Protein AF-B8CJB1-F1 (afdb_monomer)

Solvent-accessible surface area (backbone atoms only — not comparable to full-atom values): 6308 Å² total; per-residue (Å²): 141,87,83,84,81,81,77,76,82,80,87,69,76,89,64,85,73,76,79,70,68,56,62,57,68,51,48,69,71,49,52,69,67,51,44,27,41,4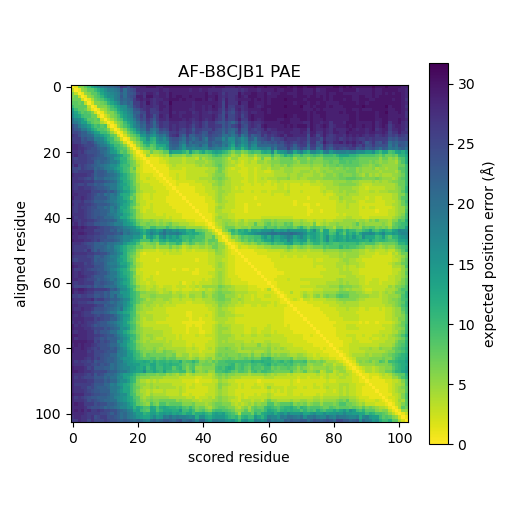9,49,38,50,38,74,76,41,99,63,58,93,52,35,24,40,42,39,52,50,35,54,74,67,56,39,78,79,31,67,66,33,51,49,48,20,50,59,47,35,55,55,49,25,70,74,68,74,55,83,75,74,53,72,68,57,46,47,55,63,29,31,87,76,62,117

Mean predicted aligned error: 11.1 Å

Organism: Shewanella piezotolerans (strain WP3 / JCM 13877) (NCBI:txid225849)

Structure (mmCIF, N/CA/C/O backbone):
data_AF-B8CJB1-F1
#
_entry.id   AF-B8CJB1-F1
#
loop_
_atom_site.group_PDB
_atom_site.id
_atom_site.type_symbol
_atom_site.label_atom_id
_atom_site.label_alt_id
_atom_site.label_comp_id
_atom_site.label_asym_id
_atom_site.label_entity_id
_atom_site.label_seq_id
_atom_site.pdbx_PDB_ins_code
_atom_site.Cartn_x
_atom_site.Cartn_y
_atom_site.Cartn_z
_atom_site.occupancy
_atom_site.B_iso_or_equiv
_atom_site.auth_seq_id
_atom_site.auth_comp_id
_atom_site.auth_asym_id
_atom_site.auth_atom_id
_atom_site.pdbx_PDB_model_num
ATOM 1 N N . MET A 1 1 ? 47.772 46.752 -5.021 1.00 37.00 1 MET A N 1
ATOM 2 C CA . MET A 1 1 ? 47.141 45.664 -5.798 1.00 37.00 1 MET A CA 1
ATOM 3 C C . MET A 1 1 ? 46.054 45.055 -4.927 1.00 37.00 1 MET A C 1
ATOM 5 O O . MET A 1 1 ? 46.363 44.582 -3.844 1.00 37.00 1 MET A O 1
ATOM 9 N N . LYS A 1 2 ? 44.786 45.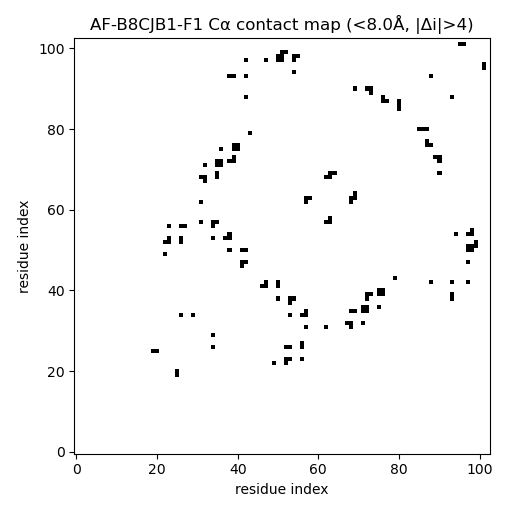195 -5.322 1.00 42.59 2 LYS A N 1
ATOM 10 C CA . LYS A 1 2 ? 43.617 44.693 -4.589 1.00 42.59 2 LYS A CA 1
ATOM 11 C C . LYS A 1 2 ? 42.864 43.755 -5.522 1.00 42.59 2 LYS A C 1
ATOM 13 O O . LYS A 1 2 ? 42.309 44.221 -6.508 1.00 42.59 2 LYS A O 1
ATOM 18 N N . ILE A 1 3 ? 42.846 42.468 -5.200 1.00 52.09 3 ILE A N 1
ATOM 19 C CA . ILE A 1 3 ? 41.841 41.533 -5.705 1.00 52.09 3 ILE A CA 1
ATOM 20 C C . ILE A 1 3 ? 41.300 40.830 -4.465 1.00 52.09 3 ILE A C 1
ATOM 22 O O . ILE A 1 3 ? 41.930 39.939 -3.905 1.00 52.09 3 ILE A O 1
ATOM 26 N N . ILE 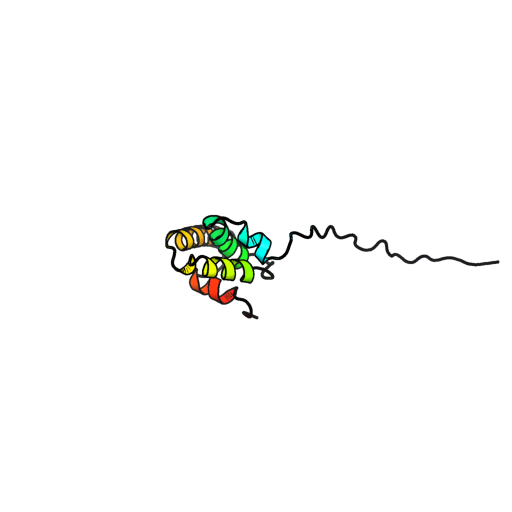A 1 4 ? 40.170 41.337 -3.980 1.00 56.31 4 ILE A N 1
ATOM 27 C CA . ILE A 1 4 ? 39.377 40.699 -2.935 1.00 56.31 4 ILE A CA 1
ATOM 28 C C . ILE A 1 4 ? 38.565 39.623 -3.659 1.00 56.31 4 ILE A C 1
ATOM 30 O O . ILE A 1 4 ? 37.568 39.929 -4.309 1.00 56.31 4 ILE A O 1
ATOM 34 N N . ALA A 1 5 ? 39.023 38.375 -3.596 1.00 51.25 5 ALA A N 1
ATOM 35 C CA . ALA A 1 5 ? 38.252 37.230 -4.054 1.00 51.25 5 ALA A CA 1
ATOM 36 C C . ALA A 1 5 ? 37.180 36.912 -2.999 1.00 51.25 5 ALA A C 1
ATOM 38 O O . ALA A 1 5 ? 37.411 36.139 -2.072 1.00 51.25 5 ALA A O 1
ATOM 39 N N . ILE A 1 6 ? 36.012 37.549 -3.111 1.00 53.62 6 ILE A N 1
ATOM 40 C CA . ILE A 1 6 ? 34.801 37.098 -2.417 1.00 53.62 6 ILE A CA 1
ATOM 41 C C . ILE A 1 6 ? 34.302 35.893 -3.208 1.00 53.62 6 ILE A C 1
ATOM 43 O O . ILE A 1 6 ? 33.594 36.040 -4.198 1.00 53.62 6 ILE A O 1
ATOM 47 N N . LEU A 1 7 ? 34.753 34.708 -2.806 1.00 50.31 7 LEU A N 1
ATOM 48 C CA . LEU A 1 7 ? 34.222 33.424 -3.244 1.00 50.31 7 LEU A CA 1
ATOM 49 C C . LEU A 1 7 ? 32.814 33.294 -2.626 1.00 50.31 7 LEU A C 1
ATOM 51 O O . LEU A 1 7 ? 32.721 33.145 -1.403 1.00 50.31 7 LEU A O 1
ATOM 55 N N . PRO A 1 8 ? 31.704 33.398 -3.380 1.00 46.81 8 PRO A N 1
ATOM 56 C CA . PRO A 1 8 ? 30.399 33.224 -2.778 1.00 46.81 8 PRO A CA 1
ATOM 57 C C . PRO A 1 8 ? 30.122 31.723 -2.673 1.00 46.81 8 PRO A C 1
ATOM 59 O O . PRO A 1 8 ? 30.051 31.017 -3.673 1.00 46.81 8 PRO A O 1
ATOM 62 N N . LEU A 1 9 ? 30.000 31.245 -1.435 1.00 48.94 9 LEU A N 1
ATOM 63 C CA . LEU A 1 9 ? 28.894 30.389 -0.993 1.00 48.94 9 LEU A CA 1
ATOM 64 C C . LEU A 1 9 ? 28.318 29.393 -2.026 1.00 48.94 9 LEU A C 1
ATOM 66 O O . LEU A 1 9 ? 27.122 29.392 -2.298 1.00 48.94 9 LEU A O 1
ATOM 70 N N . LEU A 1 10 ? 29.140 28.473 -2.529 1.00 50.66 10 LEU A N 1
ATOM 71 C CA . LEU A 1 10 ? 28.674 27.224 -3.155 1.00 50.66 10 LEU A CA 1
ATOM 72 C C . LEU A 1 10 ? 28.908 26.015 -2.234 1.00 50.66 10 LEU A C 1
ATOM 74 O O . LEU A 1 10 ? 29.074 24.888 -2.679 1.00 50.66 10 LEU A O 1
ATOM 78 N N . LEU A 1 11 ? 28.885 26.251 -0.919 1.00 49.88 11 LEU A N 1
ATOM 79 C CA . LEU A 1 11 ? 28.723 25.220 0.115 1.00 49.88 11 LEU A CA 1
ATOM 80 C C . LEU A 1 11 ? 27.240 25.091 0.505 1.00 49.88 11 LEU A C 1
ATOM 82 O O . LEU A 1 11 ? 26.891 24.988 1.678 1.00 49.88 11 LEU A O 1
ATOM 86 N N . GLY A 1 12 ? 26.351 25.168 -0.483 1.00 46.84 12 GLY A N 1
ATOM 87 C CA . GLY A 1 12 ? 24.917 25.004 -0.302 1.00 46.84 12 GLY A CA 1
ATOM 88 C C . GLY A 1 12 ? 24.483 23.636 -0.805 1.00 46.84 12 GLY A C 1
ATOM 89 O O . GLY A 1 12 ? 24.450 23.417 -2.008 1.00 46.84 12 GLY A O 1
ATOM 90 N N . LEU A 1 13 ? 24.092 22.763 0.125 1.00 47.66 13 LEU A N 1
ATOM 91 C CA . LEU A 1 13 ? 23.230 21.606 -0.127 1.00 47.66 13 LEU A CA 1
ATOM 92 C C . LEU A 1 13 ? 23.880 20.445 -0.901 1.00 47.66 13 LEU A C 1
ATOM 94 O O . LEU A 1 13 ? 23.331 19.952 -1.881 1.00 47.66 13 LEU A O 1
ATOM 98 N N . SER A 1 14 ? 24.954 19.866 -0.353 1.00 42.53 14 SER A N 1
ATOM 99 C CA . SER A 1 14 ? 25.134 18.408 -0.468 1.00 42.53 14 SER A CA 1
ATOM 100 C C . SER A 1 14 ? 24.049 17.729 0.377 1.00 42.53 14 SER A C 1
ATOM 102 O O . SER A 1 14 ? 24.319 17.137 1.422 1.00 42.53 14 SER A O 1
ATOM 104 N N . ALA A 1 15 ? 22.789 17.889 -0.029 1.00 47.38 15 ALA A N 1
ATOM 105 C CA . ALA A 1 15 ? 21.716 17.050 0.451 1.00 47.38 15 ALA A CA 1
ATOM 106 C C . ALA A 1 15 ? 22.110 15.619 0.090 1.00 47.38 15 ALA A C 1
ATOM 108 O O . ALA A 1 15 ? 22.367 15.321 -1.077 1.00 47.38 15 ALA A O 1
ATOM 109 N N . CYS A 1 16 ? 22.196 14.761 1.102 1.00 46.84 16 CYS A N 1
ATOM 110 C CA . CYS A 1 16 ? 22.279 13.318 0.964 1.00 46.84 16 CYS A CA 1
ATOM 111 C C . CYS A 1 16 ? 21.053 12.830 0.183 1.00 46.84 16 CYS A C 1
ATOM 113 O O . CYS A 1 16 ? 20.084 12.343 0.761 1.00 46.84 16 CYS A O 1
ATOM 115 N N . THR A 1 17 ? 21.060 12.990 -1.135 1.00 48.16 17 THR A N 1
ATOM 116 C CA . THR A 1 17 ? 20.140 12.298 -2.018 1.00 48.16 17 THR A CA 1
ATOM 117 C C . THR A 1 17 ? 20.675 10.879 -2.085 1.00 48.16 17 THR A C 1
ATOM 119 O O . THR A 1 17 ? 21.478 10.516 -2.938 1.00 48.16 17 THR A O 1
ATOM 122 N N . VAL A 1 18 ? 20.302 10.074 -1.088 1.00 48.16 18 VAL A N 1
ATOM 123 C CA . VAL A 1 18 ? 20.388 8.622 -1.208 1.00 48.16 18 VAL A CA 1
ATOM 124 C C . VAL A 1 18 ? 19.497 8.293 -2.400 1.00 48.16 18 VAL A C 1
ATOM 126 O O . VAL A 1 18 ? 18.274 8.248 -2.275 1.00 48.16 18 VAL A O 1
ATOM 129 N N . PHE A 1 19 ? 20.113 8.192 -3.577 1.00 47.88 19 PHE A N 1
ATOM 130 C CA . PHE A 1 19 ? 19.454 7.863 -4.827 1.00 47.88 19 PHE A CA 1
ATOM 131 C C . PHE A 1 19 ? 19.020 6.403 -4.706 1.00 47.88 19 PHE A C 1
ATOM 133 O O . PHE A 1 19 ? 19.765 5.470 -4.992 1.00 47.88 19 PHE A O 1
ATOM 140 N N . LEU A 1 20 ? 17.836 6.206 -4.135 1.00 54.62 20 LEU A N 1
ATOM 141 C CA . LEU A 1 20 ? 17.236 4.910 -3.843 1.00 54.62 20 LEU A CA 1
ATOM 142 C C . LEU A 1 20 ? 16.662 4.273 -5.122 1.00 54.62 20 LEU A C 1
ATOM 144 O O . LEU A 1 20 ? 15.591 3.700 -5.053 1.00 54.62 20 LEU A O 1
ATOM 148 N N . GLY A 1 21 ? 17.339 4.357 -6.270 1.00 64.19 21 GLY A N 1
ATOM 149 C CA . GLY A 1 21 ? 16.851 3.820 -7.551 1.00 64.19 21 GLY A CA 1
ATOM 150 C C . GLY A 1 21 ? 15.514 4.409 -8.022 1.00 64.19 21 GLY A C 1
ATOM 151 O O . GLY A 1 21 ? 14.890 5.228 -7.336 1.00 64.19 21 GLY A O 1
ATOM 152 N N . ASP A 1 22 ? 15.072 3.989 -9.205 1.00 78.56 22 ASP A N 1
ATOM 153 C CA . ASP A 1 22 ? 13.779 4.414 -9.742 1.00 78.56 22 ASP A CA 1
ATOM 154 C C . ASP A 1 22 ? 12.622 3.812 -8.915 1.00 78.56 22 ASP A C 1
ATOM 156 O O . ASP A 1 22 ? 12.753 2.699 -8.389 1.00 78.56 22 ASP A O 1
ATOM 160 N N . PRO A 1 23 ? 11.476 4.510 -8.764 1.00 80.25 23 PRO A N 1
ATOM 161 C CA . PRO A 1 23 ? 10.344 4.039 -7.960 1.00 80.25 23 PRO A CA 1
ATOM 162 C C . PRO A 1 23 ? 9.922 2.598 -8.272 1.00 80.25 23 PRO A C 1
ATOM 164 O O . PRO A 1 23 ? 9.722 1.812 -7.346 1.00 80.25 23 PRO A O 1
ATOM 167 N N . ASP A 1 24 ? 9.886 2.231 -9.552 1.00 81.25 24 ASP A N 1
ATOM 168 C CA . ASP A 1 24 ? 9.510 0.889 -10.007 1.00 81.25 24 ASP A CA 1
ATOM 169 C C . ASP A 1 24 ? 10.494 -0.183 -9.509 1.00 81.25 24 ASP A C 1
ATOM 171 O O . ASP A 1 24 ? 10.082 -1.241 -9.033 1.00 81.25 24 ASP A O 1
ATOM 175 N N . GLU A 1 25 ? 11.801 0.100 -9.516 1.00 82.19 25 GLU A N 1
ATOM 176 C CA . GLU A 1 25 ? 12.828 -0.832 -9.028 1.00 82.19 25 GLU A CA 1
ATOM 177 C C . GLU A 1 25 ? 12.746 -1.062 -7.518 1.00 82.19 25 GLU A C 1
ATOM 179 O O . GLU A 1 25 ? 13.134 -2.121 -7.012 1.00 82.19 25 GLU A O 1
ATOM 184 N N . ARG A 1 26 ? 12.279 -0.060 -6.769 1.00 81.56 26 ARG A N 1
ATOM 185 C CA . ARG A 1 26 ? 12.078 -0.186 -5.323 1.00 81.56 26 ARG A CA 1
ATOM 186 C C . ARG A 1 26 ? 10.873 -1.053 -5.026 1.00 81.56 26 ARG A C 1
ATOM 188 O O . ARG A 1 26 ? 10.969 -1.969 -4.214 1.00 81.56 26 ARG A O 1
ATOM 195 N N . VAL A 1 27 ? 9.760 -0.741 -5.677 1.00 86.81 27 VAL A N 1
ATOM 196 C CA . VAL A 1 27 ? 8.478 -1.400 -5.446 1.00 86.81 27 VAL A CA 1
ATOM 197 C C . VAL A 1 27 ? 8.535 -2.856 -5.919 1.00 86.81 27 VAL A C 1
ATOM 199 O O . VAL A 1 27 ? 8.039 -3.736 -5.221 1.00 86.81 27 VAL A O 1
ATOM 202 N N . ALA A 1 28 ? 9.258 -3.151 -7.004 1.00 85.25 28 ALA A N 1
ATOM 203 C CA . ALA A 1 28 ? 9.470 -4.518 -7.482 1.00 85.25 28 ALA A CA 1
ATOM 204 C C . ALA A 1 28 ? 10.143 -5.444 -6.447 1.00 85.25 28 ALA A C 1
ATOM 206 O O . ALA A 1 28 ? 9.932 -6.657 -6.472 1.00 85.25 28 ALA A O 1
ATOM 207 N N . LYS A 1 29 ? 10.937 -4.898 -5.516 1.00 87.44 29 LYS A N 1
ATOM 208 C CA . LYS A 1 29 ? 11.611 -5.684 -4.464 1.00 87.44 29 LYS A CA 1
ATOM 209 C C . LYS A 1 29 ? 10.685 -6.062 -3.312 1.00 87.44 29 LYS A C 1
ATOM 211 O O . LYS A 1 29 ? 11.028 -6.960 -2.546 1.00 87.44 29 LYS A O 1
ATOM 216 N N . PHE A 1 30 ? 9.553 -5.377 -3.168 1.00 88.69 30 PHE A N 1
ATOM 217 C CA . PHE A 1 30 ? 8.613 -5.653 -2.096 1.00 88.69 30 PHE A CA 1
ATOM 218 C C . PHE A 1 30 ? 7.884 -6.970 -2.317 1.00 88.69 30 PHE A C 1
ATOM 220 O O . PHE A 1 30 ? 7.573 -7.373 -3.442 1.00 88.69 30 PHE A O 1
ATOM 227 N N . LYS A 1 31 ? 7.602 -7.643 -1.206 1.00 91.50 31 LYS A N 1
ATOM 228 C CA . LYS A 1 31 ? 6.677 -8.776 -1.178 1.00 91.50 31 LYS A CA 1
ATOM 229 C C . LYS A 1 31 ? 5.239 -8.274 -1.268 1.00 91.50 31 LYS A C 1
ATOM 231 O O . LYS A 1 31 ? 4.951 -7.129 -0.931 1.00 91.50 31 LYS A O 1
ATOM 236 N N . ASP A 1 32 ? 4.323 -9.154 -1.643 1.00 91.31 32 ASP A N 1
ATOM 237 C CA . ASP A 1 32 ? 2.923 -8.784 -1.875 1.00 91.31 32 ASP A CA 1
ATOM 238 C C . ASP A 1 32 ? 2.279 -8.142 -0.635 1.00 91.31 32 ASP A C 1
ATOM 240 O O . ASP A 1 32 ? 1.676 -7.077 -0.727 1.00 91.31 32 ASP A O 1
ATOM 244 N N . PHE A 1 33 ? 2.515 -8.691 0.564 1.00 90.00 33 PHE A N 1
ATOM 245 C CA . PHE A 1 33 ? 2.017 -8.087 1.808 1.00 90.00 33 PHE A CA 1
ATOM 246 C C . PHE A 1 33 ? 2.600 -6.685 2.084 1.00 90.00 33 PHE A C 1
ATOM 248 O O . PHE A 1 33 ? 1.931 -5.832 2.679 1.00 90.00 33 PHE A O 1
ATOM 255 N N . GLU A 1 34 ? 3.851 -6.441 1.680 1.00 91.06 34 GLU A N 1
ATOM 256 C CA . GLU A 1 34 ? 4.540 -5.161 1.868 1.00 91.06 34 GLU A CA 1
ATOM 257 C C . GLU A 1 34 ? 3.956 -4.116 0.924 1.00 91.06 34 GLU A C 1
ATOM 259 O O . GLU A 1 34 ? 3.704 -2.998 1.363 1.00 91.06 34 GLU A O 1
ATOM 264 N N . LEU A 1 35 ? 3.637 -4.495 -0.319 1.00 90.75 35 LEU A N 1
ATOM 265 C CA . LEU A 1 35 ? 2.959 -3.626 -1.284 1.00 90.75 35 LEU A CA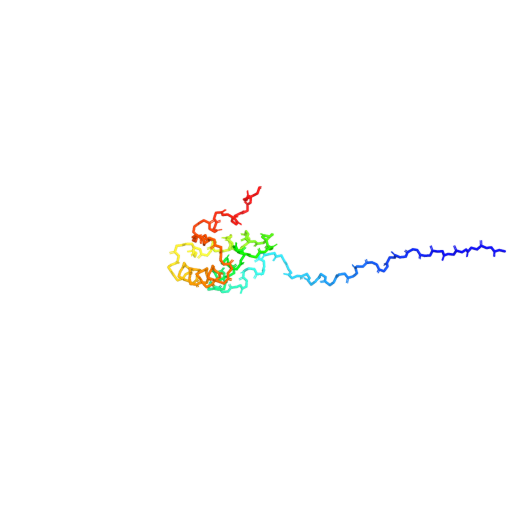 1
ATOM 266 C C . LEU A 1 35 ? 1.621 -3.118 -0.743 1.00 90.75 35 LEU A C 1
ATOM 268 O O . LEU A 1 35 ? 1.369 -1.914 -0.735 1.00 90.75 35 LEU A O 1
ATOM 272 N N . CYS A 1 36 ? 0.788 -4.017 -0.218 1.00 91.44 36 CYS A N 1
ATOM 273 C CA . CYS A 1 36 ? -0.537 -3.667 0.302 1.00 91.44 36 CYS A CA 1
ATOM 274 C C . CYS A 1 36 ? -0.448 -2.823 1.589 1.00 91.44 36 CYS A C 1
ATOM 276 O O . CYS A 1 36 ? -1.280 -1.945 1.831 1.00 91.44 36 CYS A O 1
ATOM 278 N N . THR A 1 37 ? 0.593 -3.039 2.401 1.00 91.00 37 THR A N 1
ATOM 279 C CA . THR A 1 37 ? 0.883 -2.214 3.586 1.00 91.00 37 THR A CA 1
ATOM 280 C C . THR A 1 37 ? 1.390 -0.825 3.196 1.00 91.00 37 THR A C 1
ATOM 282 O O . THR A 1 37 ? 0.950 0.174 3.767 1.00 91.00 37 THR A O 1
ATOM 285 N N . GLU A 1 38 ? 2.293 -0.741 2.219 1.00 89.75 38 GLU A N 1
ATOM 286 C CA . GLU A 1 38 ? 2.832 0.522 1.715 1.00 89.75 38 GLU A CA 1
ATOM 287 C C . GLU A 1 38 ? 1.750 1.352 1.027 1.00 89.75 38 GLU A C 1
ATOM 289 O O . GLU A 1 38 ? 1.709 2.562 1.243 1.00 89.75 38 GLU A O 1
ATOM 294 N N . LEU A 1 39 ? 0.816 0.730 0.297 1.00 89.81 39 LEU A N 1
ATOM 295 C CA . LEU A 1 39 ? -0.352 1.426 -0.250 1.00 89.81 39 LEU A CA 1
ATOM 296 C C . LEU A 1 39 ? -1.148 2.121 0.868 1.00 89.81 39 LEU A C 1
ATOM 298 O O . LEU A 1 39 ? -1.441 3.315 0.772 1.00 89.81 39 LEU A O 1
ATOM 302 N N . ALA A 1 40 ? -1.439 1.411 1.964 1.00 88.38 40 ALA A N 1
ATOM 303 C CA . ALA A 1 40 ? -2.129 1.982 3.121 1.00 88.38 40 ALA A CA 1
ATOM 304 C C . ALA A 1 40 ? -1.331 3.123 3.779 1.00 88.38 40 ALA A C 1
ATOM 306 O O . ALA A 1 40 ? -1.898 4.148 4.162 1.00 88.38 40 ALA A O 1
ATOM 307 N N . ASP A 1 41 ? -0.009 2.981 3.878 1.00 87.44 41 ASP A N 1
ATOM 308 C CA . ASP A 1 41 ? 0.860 4.014 4.443 1.00 87.44 41 ASP A CA 1
ATOM 309 C C . ASP A 1 41 ? 0.937 5.262 3.542 1.00 87.44 41 ASP A C 1
ATOM 311 O O . ASP A 1 41 ? 0.919 6.385 4.060 1.00 87.44 41 ASP A O 1
ATOM 315 N N . LYS A 1 42 ? 0.986 5.105 2.210 1.00 83.38 42 LYS A N 1
ATOM 316 C CA . LYS A 1 42 ? 0.984 6.229 1.251 1.00 83.38 42 LYS A CA 1
ATOM 317 C C . LYS A 1 42 ? -0.355 6.9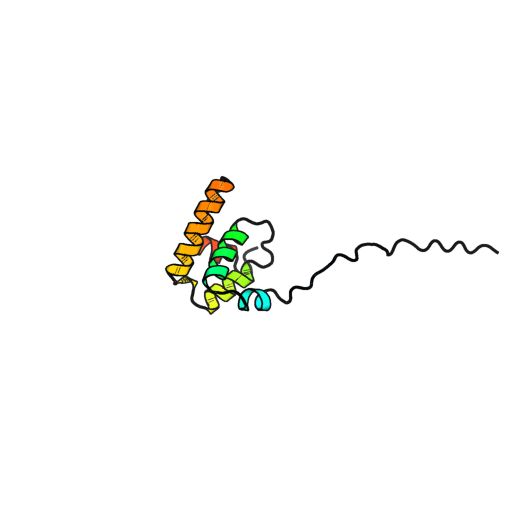33 1.155 1.00 83.38 42 LYS A C 1
ATOM 319 O O . LYS A 1 42 ? -0.370 8.136 0.930 1.00 83.38 42 LYS A O 1
ATOM 324 N N . THR A 1 43 ? -1.447 6.216 1.398 1.00 77.50 43 THR A N 1
ATOM 325 C CA . THR A 1 43 ? -2.794 6.796 1.468 1.00 77.50 43 THR A CA 1
ATOM 326 C C . THR A 1 43 ? -2.881 7.900 2.541 1.00 77.50 43 THR A C 1
ATOM 328 O O . THR A 1 43 ? -3.659 8.838 2.401 1.00 77.50 43 THR A O 1
ATOM 331 N N . PHE A 1 44 ? -2.050 7.838 3.596 1.00 70.69 44 PHE A N 1
ATOM 332 C CA . PHE A 1 44 ? -2.036 8.828 4.685 1.00 70.69 44 PHE A CA 1
ATOM 333 C C . PHE A 1 44 ? -0.772 9.701 4.786 1.00 70.69 44 PHE A C 1
ATOM 335 O O . PHE A 1 44 ? -0.807 10.726 5.470 1.00 70.69 44 PHE A O 1
ATOM 342 N N . LYS A 1 45 ? 0.365 9.323 4.182 1.00 66.44 45 LYS A N 1
ATOM 343 C CA . LYS A 1 45 ? 1.620 10.095 4.284 1.00 66.44 45 LYS A CA 1
ATOM 344 C C . LYS A 1 45 ? 1.773 11.144 3.178 1.00 66.44 45 LYS A C 1
ATOM 346 O O . LYS A 1 45 ? 1.536 10.877 2.011 1.00 66.44 45 LYS A O 1
ATOM 351 N N . TYR A 1 46 ? 2.354 12.285 3.560 1.00 51.59 46 TYR A N 1
ATOM 352 C CA . TYR A 1 46 ? 2.715 13.467 2.753 1.00 51.59 46 TYR A CA 1
ATOM 353 C C . TYR A 1 46 ? 3.709 13.251 1.580 1.00 51.59 46 TYR A C 1
ATOM 355 O O . TYR A 1 46 ? 4.200 14.226 1.022 1.00 51.59 46 TYR A O 1
ATOM 363 N N . HIS A 1 47 ? 4.004 12.012 1.169 1.00 55.12 47 HIS A N 1
ATOM 364 C CA . HIS A 1 47 ? 4.868 11.724 0.010 1.00 55.12 47 HIS A CA 1
ATOM 365 C C . HIS A 1 47 ? 4.119 10.892 -1.046 1.00 55.12 47 HIS A C 1
ATOM 367 O O . HIS A 1 47 ? 4.446 9.714 -1.232 1.00 55.12 47 HIS A O 1
ATOM 373 N N . PRO A 1 48 ? 3.114 11.480 -1.725 1.00 65.31 48 PRO A N 1
ATOM 374 C CA . PRO A 1 48 ? 2.320 10.810 -2.760 1.00 65.31 48 PRO A CA 1
ATOM 375 C C . PRO A 1 48 ? 3.103 10.552 -4.057 1.00 65.31 48 PRO A C 1
ATOM 377 O O . PRO A 1 48 ? 2.644 9.795 -4.904 1.00 65.31 48 PRO A O 1
ATOM 380 N N . GLU A 1 49 ? 4.298 11.133 -4.200 1.00 67.44 49 GLU A N 1
ATOM 381 C CA . GLU A 1 49 ? 5.088 11.200 -5.445 1.00 67.44 49 GLU A CA 1
ATOM 382 C C . GLU A 1 49 ? 5.410 9.842 -6.100 1.00 67.44 49 GLU A C 1
ATOM 384 O O . GLU A 1 49 ? 5.766 9.786 -7.271 1.00 67.44 49 GLU A O 1
ATOM 389 N N . TRP A 1 50 ? 5.255 8.744 -5.362 1.00 79.38 50 TRP A N 1
ATOM 390 C CA . TRP A 1 50 ? 5.557 7.369 -5.775 1.00 79.38 50 TRP A CA 1
ATOM 391 C C . TRP A 1 50 ? 4.450 6.371 -5.417 1.00 79.38 50 TRP A C 1
ATOM 393 O O . TRP A 1 50 ? 4.635 5.165 -5.565 1.00 79.38 50 TRP A O 1
ATOM 403 N N . ALA A 1 51 ? 3.292 6.851 -4.950 1.00 84.75 51 ALA A N 1
ATOM 404 C CA . ALA A 1 51 ? 2.155 5.981 -4.650 1.00 84.75 51 ALA A CA 1
ATOM 405 C C . ALA A 1 51 ? 1.641 5.264 -5.914 1.00 84.75 51 ALA A C 1
ATOM 407 O O . ALA A 1 51 ? 1.218 4.114 -5.840 1.00 84.75 51 ALA A O 1
ATOM 408 N N . TRP A 1 52 ? 1.786 5.903 -7.079 1.00 86.06 52 TRP A N 1
ATOM 409 C CA . TRP A 1 52 ? 1.469 5.318 -8.382 1.00 86.06 52 TRP A CA 1
ATOM 410 C C . TRP A 1 52 ? 2.300 4.081 -8.700 1.00 86.06 52 TRP A C 1
ATOM 412 O O . TRP A 1 52 ? 1.744 3.118 -9.212 1.00 86.06 52 TRP A O 1
ATOM 422 N N . ALA A 1 53 ? 3.583 4.054 -8.329 1.00 88.75 53 ALA A N 1
ATOM 423 C CA . ALA A 1 53 ? 4.448 2.905 -8.584 1.00 88.75 53 ALA A CA 1
ATOM 424 C C . ALA A 1 53 ? 3.992 1.677 -7.778 1.00 88.75 53 ALA A C 1
ATOM 426 O O . ALA A 1 53 ? 3.999 0.557 -8.280 1.00 88.75 53 ALA A O 1
ATOM 427 N N . ILE A 1 54 ? 3.524 1.891 -6.540 1.00 89.69 54 ILE A N 1
ATOM 428 C CA . ILE A 1 54 ? 2.939 0.834 -5.697 1.00 89.69 54 ILE A CA 1
ATOM 429 C C . ILE A 1 54 ? 1.665 0.285 -6.337 1.00 89.69 54 ILE A C 1
ATOM 431 O O . ILE A 1 54 ? 1.505 -0.928 -6.450 1.00 89.69 54 ILE A O 1
ATOM 435 N N . THR A 1 55 ? 0.778 1.169 -6.783 1.00 90.50 55 THR A N 1
ATOM 436 C CA . THR A 1 55 ? -0.476 0.785 -7.439 1.00 90.50 55 THR A CA 1
ATOM 437 C C . THR A 1 55 ? -0.247 0.053 -8.756 1.00 90.50 55 THR A C 1
ATOM 439 O O . THR A 1 55 ? -0.922 -0.942 -9.018 1.00 90.50 55 THR A O 1
ATOM 442 N N . ASP A 1 56 ? 0.714 0.496 -9.565 1.00 91.31 56 ASP A N 1
ATOM 443 C CA . ASP A 1 56 ? 1.064 -0.159 -10.825 1.00 91.31 56 ASP A CA 1
ATOM 444 C C . ASP A 1 56 ? 1.627 -1.564 -10.576 1.00 91.31 56 ASP A C 1
ATOM 446 O O . ASP A 1 56 ? 1.215 -2.511 -11.247 1.00 91.31 56 ASP A O 1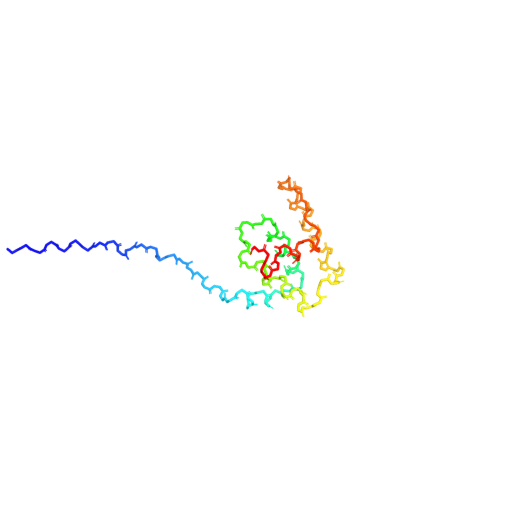
ATOM 450 N N . GLU A 1 57 ? 2.488 -1.747 -9.570 1.00 92.06 57 GLU A N 1
ATOM 451 C CA . GLU A 1 57 ? 3.010 -3.076 -9.234 1.00 92.06 57 GLU A CA 1
ATOM 452 C C . GLU A 1 57 ? 1.929 -3.994 -8.629 1.00 92.06 57 GLU A C 1
ATOM 454 O O . GLU A 1 57 ? 1.893 -5.179 -8.958 1.00 92.06 57 GLU A O 1
ATOM 459 N N . ILE A 1 58 ? 1.000 -3.472 -7.815 1.00 91.88 58 ILE A N 1
ATOM 460 C CA . ILE A 1 58 ? -0.159 -4.237 -7.309 1.00 91.88 58 ILE A CA 1
ATOM 461 C C . ILE A 1 58 ? -1.013 -4.754 -8.470 1.00 91.88 58 ILE A C 1
ATOM 463 O O . ILE A 1 58 ? -1.343 -5.939 -8.501 1.00 91.88 58 ILE A O 1
ATOM 467 N N . LYS A 1 59 ? -1.332 -3.891 -9.442 1.00 90.81 59 LYS A N 1
ATOM 468 C CA . LYS A 1 59 ? -2.103 -4.273 -10.636 1.00 90.81 59 LYS A CA 1
ATOM 469 C C . LYS A 1 59 ? -1.346 -5.269 -11.505 1.00 90.81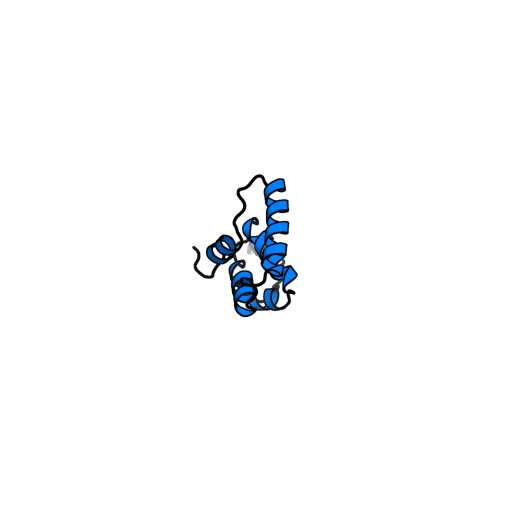 59 LYS A C 1
ATOM 471 O O . LYS A 1 59 ? -1.918 -6.249 -11.962 1.00 90.81 59 LYS A O 1
ATOM 476 N N . LYS A 1 60 ? -0.047 -5.048 -11.704 1.00 92.06 60 LYS A N 1
ATOM 477 C CA . LYS A 1 60 ? 0.819 -5.933 -12.492 1.00 92.06 60 LYS A CA 1
ATOM 478 C C . LYS A 1 60 ? 0.938 -7.336 -11.895 1.00 92.06 60 LYS A C 1
ATOM 480 O O . LYS A 1 60 ? 1.125 -8.289 -12.644 1.00 92.06 60 LYS A O 1
ATOM 485 N N . ARG A 1 61 ? 0.839 -7.462 -10.569 1.00 92.31 61 ARG A N 1
ATOM 486 C CA . ARG A 1 61 ? 0.813 -8.747 -9.855 1.00 92.31 61 ARG A CA 1
ATOM 487 C C . ARG A 1 61 ? -0.600 -9.296 -9.626 1.00 92.31 61 ARG A C 1
ATOM 489 O O . ARG A 1 61 ? -0.730 -10.290 -8.921 1.00 92.31 61 ARG A O 1
ATOM 496 N N . GLU A 1 62 ? -1.634 -8.653 -10.176 1.00 92.25 62 GLU A N 1
ATOM 497 C CA . GLU A 1 62 ? -3.049 -9.040 -10.014 1.00 92.25 62 GLU A CA 1
ATOM 498 C C . GLU A 1 62 ? -3.489 -9.133 -8.534 1.00 92.25 62 GLU A C 1
ATOM 500 O O . GLU A 1 62 ? -4.400 -9.872 -8.155 1.00 92.25 62 GLU A O 1
ATOM 505 N N . LEU A 1 63 ? -2.827 -8.360 -7.665 1.00 91.56 63 LEU A N 1
ATOM 506 C CA . LEU A 1 63 ? -3.092 -8.322 -6.224 1.00 91.56 63 LEU A CA 1
ATOM 507 C C . LEU A 1 63 ? -4.310 -7.461 -5.873 1.00 91.56 63 LEU A C 1
ATOM 509 O O . LEU A 1 63 ? -4.759 -7.466 -4.728 1.00 91.56 63 LEU A O 1
ATOM 513 N N . ASP A 1 64 ? -4.858 -6.738 -6.844 1.00 87.69 64 ASP A N 1
ATOM 514 C CA . ASP A 1 64 ? -6.080 -5.952 -6.709 1.00 87.69 64 ASP A CA 1
ATOM 515 C C . ASP A 1 64 ? -7.300 -6.824 -6.355 1.00 87.69 64 ASP A C 1
ATOM 517 O O . ASP A 1 64 ? -8.140 -6.437 -5.539 1.00 87.69 64 ASP A O 1
ATOM 521 N N . SER A 1 65 ? -7.344 -8.043 -6.894 1.00 88.75 65 SER A N 1
ATOM 522 C CA . SER A 1 65 ? -8.362 -9.057 -6.595 1.00 88.75 65 SER A CA 1
ATOM 523 C C . SER A 1 65 ? -8.009 -9.978 -5.413 1.00 88.75 65 SER A C 1
ATOM 525 O O . SER A 1 65 ? -8.833 -10.789 -4.983 1.00 88.75 65 SER A O 1
ATOM 527 N N . SER A 1 66 ? -6.800 -9.857 -4.852 1.00 93.06 66 SER A N 1
ATOM 528 C CA . SER A 1 66 ? -6.330 -10.723 -3.768 1.00 93.06 66 SER A CA 1
ATOM 529 C C . SER A 1 66 ? -6.993 -10.375 -2.435 1.00 93.06 66 SER A C 1
ATOM 531 O O . SER A 1 66 ? -6.760 -9.311 -1.852 1.00 93.06 66 SER A O 1
ATOM 533 N N . ALA A 1 67 ? -7.759 -11.323 -1.889 1.00 91.75 67 ALA A N 1
ATOM 534 C CA . ALA A 1 67 ? -8.390 -11.187 -0.576 1.00 91.75 67 ALA A CA 1
ATOM 535 C C . ALA A 1 67 ? -7.366 -10.962 0.552 1.00 91.75 67 ALA A C 1
ATOM 537 O O . ALA A 1 67 ? -7.640 -10.238 1.513 1.00 91.75 67 ALA A O 1
ATOM 538 N N . GLU A 1 68 ? -6.171 -11.550 0.435 1.00 91.62 68 GLU A N 1
ATOM 539 C CA . GLU A 1 68 ? -5.094 -11.360 1.406 1.00 91.62 68 GLU A CA 1
ATOM 540 C C . GLU A 1 68 ? -4.571 -9.920 1.367 1.00 91.62 68 GLU A C 1
ATOM 542 O O . GLU A 1 68 ? -4.491 -9.268 2.410 1.00 91.62 68 GLU A O 1
ATOM 547 N N . CYS A 1 69 ? -4.311 -9.384 0.171 1.00 91.62 69 CYS A N 1
ATOM 548 C CA . CYS A 1 69 ? -3.858 -8.005 -0.006 1.00 91.62 69 CYS A CA 1
ATOM 549 C C . CYS A 1 69 ? -4.872 -6.996 0.547 1.00 91.62 69 CYS A C 1
ATOM 551 O O . CYS A 1 69 ? -4.517 -6.121 1.344 1.00 91.62 69 CYS A O 1
ATOM 553 N N . GLN A 1 70 ? -6.150 -7.169 0.199 1.00 93.06 70 GLN A N 1
ATOM 554 C CA . GLN A 1 70 ? -7.246 -6.330 0.688 1.00 93.06 70 GLN A CA 1
ATOM 555 C C . GLN A 1 70 ? -7.386 -6.393 2.214 1.00 93.06 70 GLN A C 1
ATOM 557 O O . GLN A 1 70 ? -7.603 -5.368 2.869 1.00 93.06 70 GLN A O 1
ATOM 562 N N . THR A 1 71 ? -7.217 -7.581 2.803 1.00 94.44 71 THR A N 1
ATOM 563 C CA . THR A 1 71 ? -7.269 -7.776 4.259 1.00 94.44 71 THR A CA 1
ATOM 564 C C . THR A 1 71 ? -6.098 -7.084 4.954 1.00 94.44 71 THR A C 1
ATOM 566 O O . THR A 1 71 ? -6.289 -6.399 5.961 1.00 94.44 71 THR A O 1
ATOM 569 N N . VAL A 1 72 ? -4.879 -7.225 4.423 1.00 94.12 72 VAL A N 1
ATOM 570 C CA . VAL A 1 72 ? -3.678 -6.561 4.954 1.00 94.12 72 VAL A CA 1
ATOM 571 C C . VAL A 1 72 ? -3.832 -5.043 4.892 1.00 94.12 72 VAL A C 1
ATOM 573 O O . VAL A 1 72 ? -3.629 -4.366 5.906 1.00 94.12 72 VAL A O 1
ATOM 576 N N . TYR A 1 73 ? -4.259 -4.520 3.742 1.00 92.88 73 TYR A N 1
ATOM 577 C CA . TYR A 1 73 ? -4.542 -3.102 3.556 1.00 92.88 73 TYR A CA 1
ATOM 578 C C . TYR A 1 73 ? -5.579 -2.596 4.565 1.00 92.88 73 TYR A C 1
ATOM 580 O O . TYR A 1 73 ? -5.305 -1.649 5.302 1.00 92.88 73 TYR A O 1
ATOM 588 N N . SER A 1 74 ? -6.736 -3.259 4.655 1.00 91.25 74 SER A N 1
ATOM 589 C CA . SER A 1 74 ? -7.845 -2.836 5.522 1.00 91.25 74 SER A CA 1
ATOM 590 C C . SER A 1 74 ? -7.428 -2.820 6.991 1.00 91.25 74 SER A C 1
ATOM 592 O O . SER A 1 74 ? -7.613 -1.824 7.689 1.00 91.25 74 SER A O 1
ATOM 594 N N . ASN A 1 75 ? -6.743 -3.872 7.449 1.00 92.06 75 ASN A N 1
ATOM 595 C CA . ASN A 1 75 ? -6.212 -3.942 8.810 1.00 92.06 75 ASN A CA 1
ATOM 596 C C . ASN A 1 75 ? -5.222 -2.812 9.112 1.00 92.06 75 ASN A C 1
ATOM 598 O O . ASN A 1 75 ? -5.175 -2.295 10.237 1.00 92.06 75 ASN A O 1
ATOM 602 N N . ARG A 1 76 ? -4.396 -2.438 8.129 1.00 91.25 76 ARG A N 1
ATOM 603 C CA . ARG A 1 76 ? -3.434 -1.347 8.271 1.00 91.25 76 ARG A CA 1
ATOM 604 C C . ARG A 1 76 ? -4.137 0.008 8.296 1.00 91.25 76 ARG A C 1
ATOM 606 O O . ARG A 1 76 ? -3.878 0.785 9.218 1.00 91.25 76 ARG A O 1
ATOM 613 N N . ILE A 1 77 ? -5.045 0.262 7.357 1.00 88.94 77 ILE A N 1
ATOM 614 C CA . ILE A 1 77 ? -5.855 1.482 7.288 1.00 88.94 77 ILE A CA 1
ATOM 615 C C . ILE A 1 77 ? -6.657 1.683 8.562 1.00 88.94 77 ILE A C 1
ATOM 617 O O . ILE A 1 77 ? -6.610 2.774 9.122 1.00 88.94 77 ILE A O 1
ATOM 621 N N . ASP A 1 78 ? -7.310 0.655 9.094 1.00 89.94 78 ASP A N 1
ATOM 622 C CA . ASP A 1 78 ? -8.080 0.758 10.334 1.00 89.94 78 ASP A CA 1
ATOM 623 C C . ASP A 1 78 ? -7.218 1.225 11.509 1.00 89.94 78 ASP A C 1
ATOM 625 O O . ASP A 1 78 ? -7.617 2.074 12.313 1.00 89.94 78 ASP A O 1
ATOM 629 N N . ARG A 1 79 ? -5.996 0.692 11.614 1.00 88.25 79 ARG A N 1
ATOM 630 C CA . ARG A 1 79 ? -5.038 1.106 12.648 1.00 88.25 79 ARG A CA 1
ATOM 631 C C . ARG A 1 79 ? -4.593 2.555 12.453 1.00 88.25 79 ARG A C 1
ATOM 633 O O . ARG A 1 79 ? -4.525 3.295 13.436 1.00 88.25 79 ARG A O 1
ATOM 640 N N . LEU A 1 80 ? -4.298 2.962 11.220 1.00 86.50 80 LEU A N 1
ATOM 641 C CA . LEU A 1 80 ? -3.859 4.324 10.899 1.00 86.50 80 LEU A CA 1
ATOM 642 C C . LEU A 1 80 ? -4.977 5.347 11.112 1.00 86.50 80 LEU A C 1
ATOM 644 O O . LEU A 1 80 ? -4.752 6.371 11.748 1.00 86.50 80 LEU A O 1
ATOM 648 N N . THR A 1 81 ? -6.190 5.025 10.679 1.00 85.44 81 THR A N 1
ATOM 649 C CA . THR A 1 81 ? -7.398 5.847 10.811 1.00 85.44 81 THR A CA 1
ATOM 650 C C . THR A 1 81 ? -7.728 6.101 12.279 1.00 85.44 81 THR A C 1
ATOM 652 O O . THR A 1 81 ? -7.943 7.245 12.677 1.00 85.44 81 THR A O 1
ATOM 655 N N . ARG A 1 82 ? -7.660 5.067 13.133 1.00 85.75 82 ARG A N 1
ATOM 656 C CA . ARG A 1 82 ? -7.811 5.232 14.591 1.00 85.75 82 ARG A CA 1
ATOM 657 C C . ARG A 1 82 ? -6.755 6.162 15.190 1.00 85.75 82 ARG A C 1
ATOM 659 O O . ARG A 1 82 ? -7.060 6.920 16.107 1.00 85.75 82 ARG A O 1
ATOM 666 N N . LYS A 1 83 ? -5.520 6.107 14.684 1.00 84.25 83 LYS A N 1
ATOM 667 C CA . LYS A 1 83 ? -4.404 6.925 15.177 1.00 84.25 83 LYS A CA 1
ATOM 668 C C . LYS A 1 83 ? -4.489 8.381 14.708 1.00 84.25 83 LYS A C 1
ATOM 670 O O . LYS A 1 83 ? -4.168 9.278 15.482 1.00 84.25 83 LYS A O 1
ATOM 675 N N . LEU A 1 84 ? -4.894 8.608 13.460 1.00 80.62 84 LEU A N 1
ATOM 676 C CA . LEU A 1 84 ? -4.874 9.918 12.801 1.00 80.62 84 LEU A CA 1
ATOM 677 C C . LEU A 1 84 ? -6.236 10.632 12.814 1.00 80.62 84 LEU A C 1
ATOM 679 O O . LEU A 1 84 ? -6.289 11.814 12.492 1.00 80.62 84 LEU A O 1
ATOM 683 N N . LYS A 1 85 ? -7.316 9.950 13.228 1.00 79.69 85 LYS A N 1
ATOM 684 C CA . LYS A 1 85 ? -8.702 10.461 13.255 1.00 79.69 85 LYS A CA 1
ATOM 685 C C . LYS A 1 85 ? -9.174 10.999 11.897 1.00 79.69 85 LYS A C 1
ATOM 687 O O . LYS A 1 85 ? -9.862 12.013 11.817 1.00 79.69 85 LYS A O 1
ATOM 692 N N . THR A 1 86 ? -8.782 10.318 10.832 1.00 75.88 86 THR A N 1
ATOM 693 C CA . THR A 1 86 ? -9.123 10.640 9.443 1.00 75.88 86 THR A CA 1
ATOM 694 C C . THR A 1 86 ? -10.251 9.740 8.941 1.00 75.88 86 THR A C 1
ATOM 696 O O . THR A 1 86 ? -10.665 8.812 9.632 1.00 75.88 86 THR A O 1
ATOM 699 N N . LYS A 1 87 ? -10.786 10.014 7.746 1.00 77.50 87 LYS A N 1
ATOM 700 C CA . LYS A 1 87 ? -11.685 9.075 7.064 1.00 77.50 87 LYS A CA 1
ATOM 701 C C . LYS A 1 87 ? -10.831 7.99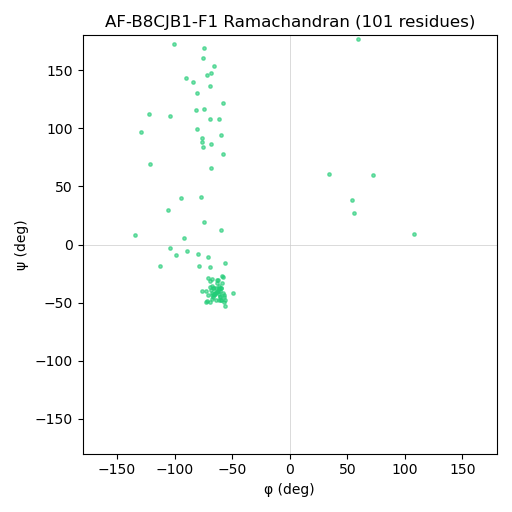7 6.374 1.00 77.50 87 LYS A C 1
ATOM 703 O O . LYS A 1 87 ? -9.887 8.377 5.680 1.00 77.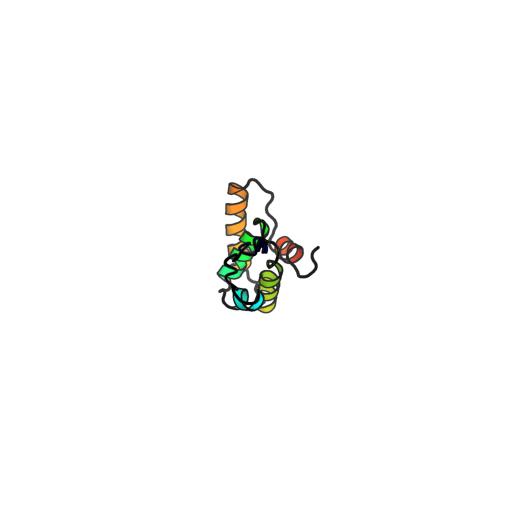50 87 LYS A O 1
ATOM 708 N N . PRO A 1 88 ? -11.124 6.697 6.551 1.00 79.00 88 PRO A N 1
ATOM 709 C CA . PRO A 1 88 ? -10.440 5.651 5.803 1.00 79.00 88 PRO A CA 1
ATOM 710 C C . PRO A 1 88 ? -10.866 5.722 4.334 1.00 79.00 88 PRO A C 1
ATOM 712 O O . PRO A 1 88 ? -12.053 5.887 4.047 1.00 79.00 88 PRO A O 1
ATOM 715 N N . LEU A 1 89 ? -9.903 5.599 3.424 1.00 85.19 89 LEU A N 1
ATOM 716 C CA . LEU A 1 89 ? -10.185 5.246 2.035 1.00 85.19 89 LEU A CA 1
ATOM 717 C C . LEU A 1 89 ? -10.292 3.724 1.963 1.00 85.19 89 LEU A C 1
ATOM 719 O O . LEU A 1 89 ? -9.546 3.014 2.645 1.00 85.19 89 LEU A O 1
ATOM 723 N N . ASN A 1 90 ? -11.250 3.226 1.188 1.00 88.69 90 ASN A N 1
ATOM 724 C CA . ASN A 1 90 ? -11.299 1.799 0.898 1.00 88.69 90 ASN A CA 1
ATOM 725 C C . ASN A 1 90 ? -10.201 1.427 -0.121 1.00 88.69 90 ASN A C 1
ATOM 727 O O . ASN A 1 90 ? -9.544 2.291 -0.704 1.00 88.69 90 ASN A O 1
ATOM 731 N N . PHE A 1 91 ? -9.970 0.129 -0.308 1.00 88.75 91 PHE A N 1
ATOM 732 C CA . PHE A 1 91 ? -8.863 -0.349 -1.137 1.00 88.75 91 PHE A CA 1
ATOM 733 C C . PHE A 1 91 ? -8.970 0.103 -2.603 1.00 88.75 91 PHE A C 1
ATOM 735 O O . PHE A 1 91 ? -7.987 0.572 -3.173 1.00 88.75 91 PHE A O 1
ATOM 742 N N . GLU A 1 92 ? -10.163 0.044 -3.195 1.00 89.25 92 GLU A N 1
ATOM 743 C CA . GLU A 1 92 ? -10.401 0.478 -4.577 1.00 89.25 92 GLU A CA 1
ATOM 744 C C . GLU A 1 92 ? -10.207 1.994 -4.744 1.00 89.25 92 GLU A C 1
ATOM 746 O O . GLU A 1 92 ? -9.551 2.447 -5.684 1.00 89.25 92 GLU A O 1
ATOM 751 N N . GLU A 1 93 ? -10.708 2.787 -3.794 1.00 87.69 93 GLU A N 1
ATOM 752 C CA . GLU A 1 93 ? -10.515 4.238 -3.739 1.00 87.69 93 GLU A CA 1
ATOM 753 C C . GLU A 1 93 ? -9.029 4.601 -3.612 1.00 87.69 93 GLU A C 1
ATOM 755 O O . GLU A 1 93 ? -8.560 5.560 -4.234 1.00 87.69 93 GLU A O 1
ATOM 760 N N . ALA A 1 94 ? -8.259 3.830 -2.841 1.00 87.19 94 ALA A N 1
ATOM 761 C CA . ALA A 1 94 ? -6.821 4.031 -2.719 1.00 87.19 94 ALA A CA 1
ATOM 762 C C . ALA A 1 94 ? -6.079 3.709 -4.019 1.00 87.19 94 ALA A C 1
ATOM 764 O O . ALA A 1 94 ? -5.217 4.487 -4.427 1.00 87.19 94 ALA A O 1
ATOM 765 N N . LEU A 1 95 ? -6.443 2.633 -4.721 1.00 87.12 95 LEU A N 1
ATOM 766 C CA . LEU A 1 95 ? -5.868 2.320 -6.035 1.00 87.12 95 LEU A CA 1
ATOM 767 C C . LEU A 1 95 ? -6.218 3.383 -7.085 1.00 87.12 95 LEU A C 1
ATOM 769 O O . LEU A 1 95 ? -5.385 3.720 -7.927 1.00 87.12 95 LEU A O 1
ATOM 773 N N . ALA A 1 96 ? -7.429 3.939 -7.040 1.00 85.94 96 ALA A N 1
ATOM 774 C CA . ALA A 1 96 ? -7.841 5.000 -7.954 1.00 85.94 96 ALA A CA 1
ATOM 775 C C . ALA A 1 96 ? -7.090 6.315 -7.679 1.00 85.94 96 ALA A C 1
ATOM 777 O O . ALA A 1 96 ? -6.499 6.896 -8.592 1.00 85.94 96 ALA A O 1
ATOM 778 N N . SER A 1 97 ? -7.059 6.748 -6.416 1.00 80.06 97 SER A N 1
ATOM 779 C CA . SER A 1 97 ? -6.473 8.032 -5.994 1.00 80.06 97 SER A CA 1
ATOM 780 C C . SER A 1 97 ? -4.953 8.102 -6.110 1.00 80.06 97 SER A C 1
ATOM 782 O O . SER A 1 97 ? -4.388 9.191 -6.138 1.00 80.06 97 SER A O 1
ATOM 784 N N . THR A 1 98 ? -4.282 6.955 -6.185 1.00 77.38 98 THR A N 1
ATOM 785 C CA . THR A 1 98 ? -2.821 6.885 -6.286 1.00 77.38 98 THR A CA 1
ATOM 786 C C . THR A 1 98 ? -2.329 6.554 -7.688 1.00 77.38 98 THR A C 1
ATOM 788 O O . THR A 1 98 ? -1.125 6.535 -7.891 1.00 77.38 98 THR A O 1
ATOM 791 N N . SER A 1 99 ? -3.210 6.310 -8.663 1.00 75.19 99 SER A N 1
ATOM 792 C CA . SER A 1 99 ? -2.817 5.936 -10.028 1.00 75.19 99 SER A CA 1
ATOM 793 C C . SER A 1 99 ? -2.061 7.046 -10.782 1.00 75.19 99 SER A C 1
ATOM 795 O O . SER A 1 99 ? -2.206 8.239 -10.499 1.00 75.19 99 SER A O 1
ATOM 797 N N . LYS A 1 100 ? -1.223 6.657 -11.755 1.00 67.88 100 LYS A N 1
ATOM 798 C CA . LYS A 1 100 ? -0.430 7.590 -12.571 1.00 67.88 100 LYS A CA 1
ATOM 799 C C . LYS A 1 100 ? -1.364 8.526 -13.354 1.00 67.88 100 LYS A C 1
ATOM 801 O O . LYS A 1 100 ? -2.019 8.094 -14.297 1.00 67.88 100 LYS A O 1
ATOM 806 N N . GLY A 1 101 ? -1.422 9.797 -12.949 1.00 61.00 101 GLY A N 1
ATOM 807 C CA . GLY A 1 101 ? -2.321 10.813 -13.522 1.00 61.00 101 GLY A CA 1
ATOM 808 C C . GLY A 1 101 ? -3.493 11.241 -12.629 1.00 61.00 101 GLY A C 1
ATOM 809 O O . GLY A 1 101 ? -4.365 11.959 -13.102 1.00 61.00 101 GLY A O 1
ATOM 810 N N . ALA A 1 102 ? -3.530 10.836 -11.354 1.00 57.50 102 ALA A N 1
ATOM 811 C CA . ALA A 1 102 ? -4.569 11.237 -10.395 1.00 57.50 102 ALA A CA 1
ATOM 812 C C . ALA A 1 102 ? -4.453 12.694 -9.862 1.00 57.50 102 ALA A C 1
ATOM 814 O O . ALA A 1 102 ? -5.033 13.009 -8.822 1.00 57.50 102 ALA A O 1
ATOM 815 N N . ILE A 1 103 ? -3.725 13.581 -10.558 1.00 46.94 103 ILE A N 1
ATOM 816 C CA . ILE A 1 103 ? -3.625 15.030 -10.284 1.00 46.94 103 ILE A CA 1
ATOM 817 C C . ILE A 1 103 ? -3.788 15.796 -11.594 1.00 46.94 103 ILE A C 1
ATOM 819 O O . ILE A 1 103 ? -3.040 15.465 -12.543 1.00 46.94 103 ILE A O 1
#

Sequence (103 aa):
MKIIAILPLLLGLSACTVFLGDPDERVAKFKDFELCTELADKTFKYHPEWAWAITDEIKKRELDSSAECQTVYSNRIDRLTRKLKTKPLNFEEALASTSKGAI

Radius of gyration: 20.11 Å; Cα contacts (8 Å, |Δi|>4): 83; chains: 1; bounding box: 59×57×29 Å

Foldseek 3Di:
DDDDPPPDDPPPDPPPPPVPDDLLVVLVPDDLLVLLLVLLVCVPDPCLVNNQSSLVVCVVVVVLPPPSSQVSNVVNQVVVCVVVVDDGDHSVSSSQCSHDPND

Secondary structure (DSSP, 8-state):
----------------------HHHHHTTS-HHHHHHHHHHHHHSS-GGGHHHHHHHHHHTTGGG-HHHHHHHHHHHHHHHHHHTPPPPPHHHHHHHTSTT--

pLDDT: mean 76.99, std 16.88, range [37.0, 94.44]

Nearest PDB structures (foldseek):
  1qjb-assembly1_A  TM=5.470E-01  e=5.507E+00  Homo sapiens
  6ygj-assembly1_F-2  TM=5.387E-01  e=4.942E+00  Homo sapiens
  1qja-assembly1_A  TM=5.501E-01  e=6.838E+00  Homo sapiens
  6eww-assembly1_A  TM=5.260E-01  e=9.460E+00  Homo sapiens
  8whi-assembly1_A  TM=3.863E-01  e=7.619E+00  Homo sapiens